Protein 4IIO (pdb70)

Radius of gyration: 17.16 Å; Cα contacts (8 Å, |Δi|>4): 315; chains: 3; bounding box: 39×33×50 Å

Nearest PDB structures (foldseek):
  4iio-assembly1_A  TM=1.016E+00  e=2.886E-11  Homo sapiens
  4iio-assembly1_B  TM=9.647E-01  e=8.204E-09  Homo sapiens
  1j3t-assembly1_A  TM=8.803E-01  e=8.676E-09  Homo sapiens
  5xgg-assembly1_A  TM=9.176E-01  e=1.576E-06  Entamoeba histolytica
  6a9c-assembly1_A  TM=9.157E-01  e=5.707E-06  Entamoeba histolytica

Sequence (132 aa):
GMAQGALLKAQQALCCSWTAKKDNNHLNFSKHDIITVLEQQENWWFGEVHGGRGWFPKSYVKKIIPAALLKAQQALCCSWWTAKKDNHLLNNFSKHDIIITVLEQQQENWWFGEVHGGRGWFPKSYVKIIIIPWRGSLLSYLKGPL

B-factor: mean 21.05, std 8.92, range [11.4, 69.57]

CATH classification: 2.30.30.40

Fold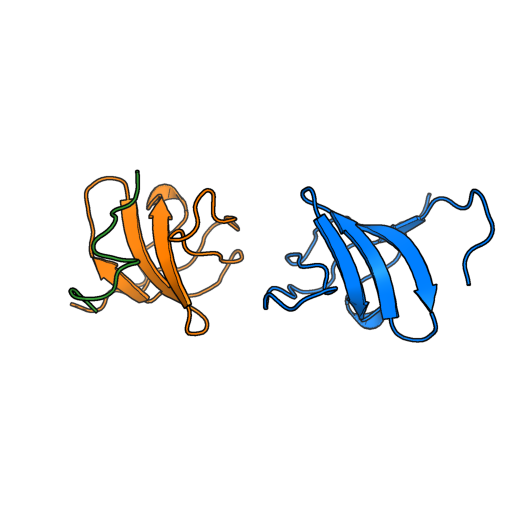seek 3Di:
DDDPPDWWKKFFCAFDADDDPQADGDGHGFIWTWDADDVQWTWTDDPHDIHIDGPVRIGIDDD/DFWKKFFCAFDDDPDPAADGDGHGFIWTWDADDDQKTWTDGPRHTHIDGCVRIGTDD/DCPDPVNVVDDD

Organism: Homo sapiens (NCBI:txid9606)

Solvent-accessible surface area: 8356 Å² total; per-residue (Å²): 93,39,76,193,63,52,168,32,95,0,56,1,93,50,47,46,55,65,138,126,136,113,62,5,36,6,19,99,114,26,96,0,38,3,66,58,46,94,128,94,104,23,51,0,62,16,134,88,29,150,1,79,0,18,80,80,67,12,57,90,55,121,151,138,103,72,86,0,57,1,83,62,44,33,97,35,82,62,125,6,13,5,54,9,6,101,110,25,100,0,25,5,35,40,97,84,149,99,57,19,0,0,57,13,138,68,33,95,0,2,0,24,84,88,70,12,101,59,67,166,101,130,60,34,151,27,29,118,112,14,7,177

Structure (mmCIF, N/CA/C/O backbone):
data_4IIO
#
_entry.id   4IIO
#
_cell.length_a   48.053
_cell.length_b   48.053
_cell.length_c   112.435
_cell.angle_alpha   90.00
_cell.angle_beta   90.00
_cell.angle_gamma   120.00
#
_symmetry.space_group_name_H-M   'P 61'
#
loop_
_entity.id
_entity.type
_entity.pdbx_description
1 polymer Intersectin-2
2 polymer 'Synthetic Peptide'
3 non-polymer 'CHLORIDE ION'
4 non-polymer 'SULFATE ION'
5 non-polymer 'UNKNOWN ATOM OR ION'
6 water water
#
loop_
_atom_site.group_PDB
_atom_site.id
_atom_site.type_symbol
_atom_site.label_atom_id
_atom_site.label_alt_id
_atom_site.label_comp_id
_atom_site.label_asym_id
_atom_site.label_entity_id
_atom_site.label_seq_id
_atom_site.pdbx_PDB_ins_code
_atom_site.Cartn_x
_atom_site.Cartn_y
_atom_site.Cartn_z
_atom_site.occupancy
_atom_site.B_iso_or_equiv
_atom_site.auth_seq_id
_atom_site.auth_comp_id
_atom_site.auth_asym_id
_atom_site.auth_atom_id
_atom_site.pdbx_PDB_model_num
ATOM 1 N N . GLY A 1 2 ? 16.265 22.554 -12.695 1.00 41.88 894 GLY A N 1
ATOM 2 C CA . GLY A 1 2 ? 17.344 23.532 -13.019 1.00 43.03 894 GLY A CA 1
ATOM 3 C C . GLY A 1 2 ? 18.736 22.947 -12.855 1.00 42.76 894 GLY A C 1
ATOM 4 O O . GLY A 1 2 ? 19.550 22.991 -13.781 1.00 44.24 894 GLY A O 1
ATOM 5 N N . MET A 1 3 ? 18.996 22.384 -11.676 1.00 40.03 895 MET A N 1
ATOM 6 C CA . MET A 1 3 ? 20.325 21.893 -11.302 1.00 38.64 895 MET A CA 1
ATOM 7 C C . MET A 1 3 ? 20.691 20.552 -11.929 1.00 39.08 895 MET A C 1
ATOM 8 O O . MET A 1 3 ? 19.882 19.621 -11.946 1.00 36.88 895 MET A O 1
ATOM 13 N N . ALA A 1 4 ? 21.926 20.466 -12.424 1.00 40.30 896 ALA A N 1
ATOM 14 C CA . ALA A 1 4 ? 22.464 19.226 -12.976 1.00 41.02 896 ALA A CA 1
ATOM 15 C C . ALA A 1 4 ? 22.569 18.167 -11.881 1.00 41.63 896 ALA A C 1
ATOM 16 O O . ALA A 1 4 ? 22.765 18.498 -10.706 1.00 40.23 896 ALA A O 1
ATOM 18 N N . GLN A 1 5 ? 22.417 16.901 -12.266 1.00 43.12 897 GLN A N 1
ATOM 19 C CA . GLN A 1 5 ? 22.587 15.792 -11.337 1.00 44.55 897 GLN A CA 1
ATOM 20 C C . GLN A 1 5 ? 24.022 15.800 -10.800 1.00 45.47 897 GLN A C 1
ATOM 21 O O . GLN A 1 5 ? 24.984 15.835 -11.577 1.00 46.71 897 GLN A O 1
ATOM 27 N N . GLY A 1 6 ? 24.156 15.798 -9.475 1.00 44.99 898 GLY A N 1
ATOM 28 C CA . GLY A 1 6 ? 25.471 15.809 -8.836 1.00 44.91 898 GLY A CA 1
ATOM 29 C C . GLY A 1 6 ? 25.957 17.174 -8.374 1.00 44.63 898 GLY A C 1
ATOM 30 O O . GLY A 1 6 ? 26.824 17.258 -7.496 1.00 45.27 898 GLY A O 1
ATOM 31 N N . ALA A 1 7 ? 25.403 18.241 -8.956 1.00 42.04 899 ALA A N 1
ATOM 32 C CA . ALA A 1 7 ? 25.795 19.615 -8.612 1.00 39.67 899 ALA A CA 1
ATOM 33 C C . ALA A 1 7 ? 25.694 19.885 -7.110 1.00 37.29 899 ALA A C 1
ATOM 34 O O . ALA A 1 7 ? 24.735 19.474 -6.458 1.00 37.50 899 ALA A O 1
ATOM 36 N N . LEU A 1 8 ? 26.694 20.577 -6.571 1.00 35.39 900 LEU A N 1
ATOM 37 C CA . LEU A 1 8 ? 26.772 20.843 -5.135 1.00 32.23 900 LEU A CA 1
ATOM 38 C C . LEU A 1 8 ? 26.727 22.346 -4.906 1.00 30.31 900 LEU A C 1
ATOM 39 O O . LEU A 1 8 ? 27.595 23.073 -5.394 1.00 31.06 900 LEU A O 1
ATOM 44 N N . LEU A 1 9 ? 25.717 22.815 -4.177 1.00 25.33 901 LEU A N 1
ATOM 45 C CA . LEU A 1 9 ? 25.521 24.252 -4.033 1.00 21.79 901 LEU A CA 1
ATOM 46 C C . LEU A 1 9 ? 25.112 24.629 -2.628 1.00 19.75 901 LEU A C 1
ATOM 47 O O . LEU A 1 9 ? 24.218 24.012 -2.050 1.00 18.07 901 LEU A O 1
ATOM 52 N N . LYS A 1 10 ? 25.760 25.664 -2.102 1.00 18.67 902 LYS A N 1
ATOM 53 C CA . LYS A 1 10 ? 25.391 26.236 -0.810 1.00 18.17 902 LYS A CA 1
ATOM 54 C C . LYS A 1 10 ? 25.065 27.708 -1.009 1.00 16.83 902 LYS A C 1
ATOM 55 O O . LYS A 1 10 ? 25.605 28.361 -1.908 1.00 16.63 902 LYS A O 1
ATOM 61 N N . ALA A 1 11 ? 24.177 28.221 -0.166 1.00 15.88 903 ALA A N 1
ATOM 62 C CA . ALA A 1 11 ? 23.755 29.612 -0.226 1.00 15.41 903 ALA A CA 1
ATOM 63 C C . ALA A 1 11 ? 23.562 30.131 1.191 1.00 15.01 903 ALA A C 1
ATOM 64 O O . ALA A 1 11 ? 23.215 29.373 2.092 1.00 15.23 903 ALA A O 1
ATOM 66 N N . GLN A 1 12 ? 23.800 31.420 1.373 1.00 14.82 904 GLN A N 1
ATOM 67 C CA A GLN A 1 12 ? 23.668 32.050 2.682 0.50 14.85 904 GLN A CA 1
ATOM 68 C CA B GLN A 1 12 ? 23.66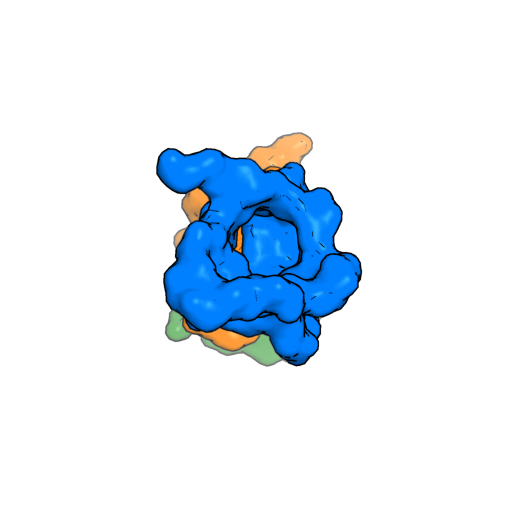1 32.045 2.682 0.50 14.96 904 GLN A CA 1
ATOM 69 C C . GLN A 1 12 ? 22.440 32.956 2.722 1.00 14.49 904 GLN A C 1
ATOM 70 O O . GLN A 1 12 ? 22.241 33.789 1.819 1.00 14.38 904 GLN A O 1
ATOM 81 N N . ALA A 1 13 ? 21.631 32.800 3.772 1.00 13.41 905 ALA A N 1
ATOM 82 C CA . ALA A 1 13 ? 20.403 33.592 3.944 1.00 12.67 905 ALA A CA 1
ATOM 83 C C . ALA A 1 13 ? 20.731 35.063 4.180 1.00 13.42 905 ALA A C 1
ATOM 84 O O . ALA A 1 13 ? 21.546 35.400 5.058 1.00 12.61 905 ALA A O 1
ATOM 86 N N . LEU A 1 14 ? 20.097 35.925 3.385 1.00 13.09 906 LEU A N 1
ATOM 87 C CA . LEU A 1 14 ? 20.288 37.381 3.500 1.00 13.80 906 LEU A CA 1
ATOM 88 C C . LEU A 1 14 ? 19.355 38.004 4.537 1.00 13.90 906 LEU A C 1
ATOM 89 O O . LEU A 1 14 ? 19.624 39.103 5.046 1.00 13.68 906 LEU A O 1
ATOM 94 N N . CYS A 1 15 ? 18.260 37.296 4.814 1.00 14.38 907 CYS A N 1
ATOM 95 C CA A CYS A 1 15 ? 17.304 37.714 5.828 0.70 15.13 907 CYS A CA 1
ATOM 96 C CA B CYS A 1 15 ? 17.172 37.734 5.696 0.30 15.27 907 CYS A CA 1
ATOM 97 C C . CYS A 1 15 ? 16.567 36.491 6.348 1.00 15.60 907 CYS A C 1
ATOM 98 O O . CYS A 1 15 ? 16.655 35.403 5.780 1.00 16.01 907 CYS A O 1
ATOM 103 N N . SER A 1 16 ? 15.882 36.670 7.474 1.00 15.28 908 SER A N 1
ATOM 104 C CA . SER A 1 16 ? 15.153 35.576 8.097 1.00 16.06 908 SER A CA 1
ATOM 105 C C . SER A 1 16 ? 13.828 35.338 7.372 1.00 16.91 908 SER A C 1
ATOM 106 O O . SER A 1 16 ? 13.198 36.278 6.864 1.00 16.57 908 SER A O 1
ATOM 109 N N . TRP A 1 17 ? 13.406 34.080 7.328 1.00 17.22 909 TRP A N 1
ATOM 110 C CA . TRP A 1 17 ? 12.136 33.727 6.710 1.00 19.06 909 TRP A CA 1
ATOM 111 C C . TRP A 1 17 ? 11.599 32.564 7.529 1.00 20.54 909 TRP A C 1
ATOM 112 O O . TRP A 1 17 ? 11.979 31.414 7.329 1.00 19.30 909 TRP A O 1
ATOM 123 N N . THR A 1 18 ? 10.752 32.886 8.503 1.00 22.79 910 THR A N 1
ATOM 124 C CA . THR A 1 18 ? 10.510 31.956 9.611 1.00 25.82 910 THR A CA 1
ATOM 125 C C . THR A 1 18 ? 9.056 31.561 9.860 1.00 26.53 910 THR A C 1
ATOM 126 O O . THR A 1 18 ? 8.778 30.843 10.825 1.00 28.53 910 THR A O 1
ATOM 130 N N . ALA A 1 19 ? 8.135 32.017 9.013 1.00 27.01 911 ALA A N 1
ATOM 131 C CA . ALA A 1 19 ? 6.737 31.587 9.129 1.00 28.06 911 ALA A CA 1
ATOM 132 C C . ALA A 1 19 ? 6.599 30.127 8.690 1.00 29.96 911 ALA A C 1
ATOM 133 O O . ALA A 1 19 ? 7.025 29.759 7.588 1.00 29.75 911 ALA A O 1
ATOM 135 N N . LYS A 1 20 ? 6.030 29.296 9.561 1.00 29.70 912 LYS A N 1
ATOM 136 C CA . LYS A 1 20 ? 5.864 27.876 9.248 1.00 31.36 912 LYS A CA 1
ATOM 137 C C . LYS A 1 20 ? 4.691 27.653 8.296 1.00 31.27 912 LYS A C 1
ATOM 138 O O . LYS A 1 20 ? 3.548 28.018 8.597 1.00 30.67 912 LYS A O 1
ATOM 144 N N . LYS A 1 21 ? 4.997 27.086 7.131 1.00 30.47 913 LYS A N 1
ATOM 145 C CA . LYS A 1 21 ? 3.992 26.706 6.137 1.00 29.82 913 LYS A CA 1
ATOM 146 C C . LYS A 1 21 ? 4.436 25.400 5.494 1.00 28.11 913 LYS A C 1
ATOM 147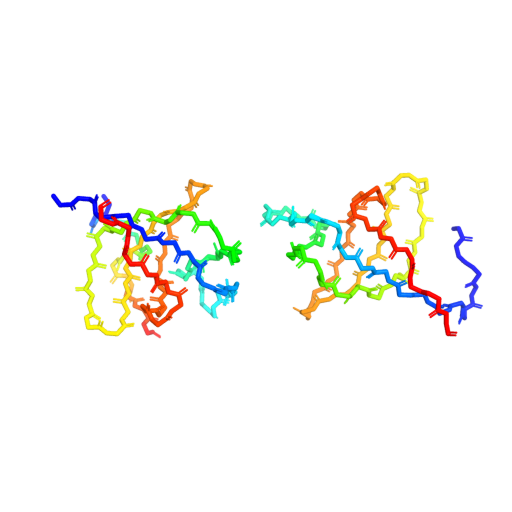 O O . LYS A 1 21 ? 5.635 25.164 5.329 1.00 26.02 913 LYS A O 1
ATOM 153 N N . ASP A 1 22 ? 3.483 24.540 5.139 1.00 26.70 914 ASP A N 1
ATOM 154 C CA . ASP A 1 22 ? 3.833 23.262 4.530 1.00 25.94 914 ASP A CA 1
ATOM 155 C C . ASP A 1 22 ? 4.724 23.493 3.315 1.00 24.02 914 ASP A C 1
ATOM 156 O O . ASP A 1 22 ? 4.463 24.397 2.512 1.00 23.93 914 ASP A O 1
ATOM 161 N N A ASN A 1 23 ? 5.779 22.692 3.185 0.50 22.63 915 ASN A N 1
ATOM 162 N N B ASN A 1 23 ? 5.761 22.657 3.230 0.50 23.37 915 ASN A N 1
ATOM 163 C CA A ASN A 1 23 ? 6.696 22.757 2.035 0.50 22.22 915 ASN A CA 1
ATOM 164 C CA B ASN A 1 23 ? 6.805 22.661 2.190 0.50 23.36 915 ASN A CA 1
ATOM 165 C C A ASN A 1 23 ? 7.589 24.000 1.970 0.50 21.43 915 ASN A C 1
ATOM 166 C C B ASN A 1 23 ? 7.557 23.986 1.982 0.50 22.14 915 ASN A C 1
ATOM 167 O O A ASN A 1 23 ? 8.255 24.228 0.954 0.50 20.55 915 ASN A O 1
ATOM 168 O O B ASN A 1 23 ? 8.092 24.248 0.897 0.50 21.28 915 ASN A O 1
ATOM 177 N N . HIS A 1 24 ? 7.593 24.800 3.037 1.00 20.78 916 HIS A N 1
ATOM 178 C CA . HIS A 1 24 ? 8.459 25.989 3.114 1.00 20.02 916 HIS A CA 1
ATOM 179 C C . HIS A 1 24 ? 9.656 25.664 4.014 1.00 18.19 916 HIS A C 1
ATOM 180 O O . HIS A 1 24 ? 9.485 25.103 5.094 1.00 17.73 916 HIS A O 1
ATOM 187 N N . LEU A 1 25 ? 10.860 26.011 3.568 1.00 16.30 917 LEU A N 1
ATOM 188 C CA . LEU A 1 25 ? 12.046 25.899 4.418 1.00 16.01 917 LEU A CA 1
ATOM 189 C C . LEU A 1 25 ? 12.208 27.167 5.245 1.00 16.63 917 LEU A C 1
ATOM 190 O O . LEU A 1 25 ? 12.300 28.260 4.686 1.00 17.18 917 LEU A O 1
ATOM 195 N N . ASN A 1 26 ? 12.295 27.022 6.563 1.00 16.56 918 ASN A N 1
ATOM 196 C CA . ASN A 1 26 ? 12.593 28.176 7.415 1.00 17.39 918 ASN A CA 1
ATOM 197 C C . ASN A 1 26 ? 14.077 28.317 7.747 1.00 16.00 918 ASN A C 1
ATOM 198 O O . ASN A 1 26 ? 14.828 27.327 7.812 1.00 15.60 918 ASN A O 1
ATOM 203 N N . PHE A 1 27 ? 14.486 29.565 7.960 1.00 15.04 919 PHE A N 1
ATOM 204 C CA . PHE A 1 27 ? 15.872 29.900 8.283 1.00 14.12 919 PHE A CA 1
ATOM 205 C C . PHE A 1 27 ? 15.942 31.309 8.843 1.00 13.73 919 PHE A C 1
ATOM 206 O O . PHE A 1 27 ? 14.990 32.101 8.703 1.00 13.79 919 PHE A O 1
ATOM 214 N N . SER A 1 28 ? 17.056 31.610 9.493 1.00 14.04 920 SER A N 1
ATOM 215 C CA . SER A 1 28 ? 17.336 32.958 9.971 1.00 14.19 920 SER A CA 1
ATOM 216 C C . SER A 1 28 ? 18.440 33.578 9.143 1.00 14.21 920 SER A C 1
ATOM 217 O O . SER A 1 28 ? 19.220 32.871 8.511 1.00 13.40 920 SER A O 1
ATOM 220 N N . LYS A 1 29 ? 18.517 34.907 9.160 1.00 13.88 921 LYS A N 1
ATOM 221 C CA . LYS A 1 29 ? 19.584 35.613 8.469 1.00 14.01 921 LYS A CA 1
ATOM 222 C C . LYS A 1 29 ? 20.960 34.997 8.785 1.00 13.79 921 LYS A C 1
ATOM 223 O O . LYS A 1 29 ? 21.257 34.685 9.942 1.00 14.02 921 LYS A O 1
ATOM 229 N N . HIS A 1 30 ? 21.760 34.803 7.731 1.00 13.77 922 HIS A N 1
ATOM 230 C CA . HIS A 1 30 ? 23.137 34.267 7.770 1.00 14.06 922 HIS A CA 1
ATOM 231 C C . HIS A 1 30 ? 23.234 32.742 7.831 1.00 13.74 922 HIS A C 1
ATOM 232 O O . HIS A 1 30 ? 24.339 32.200 7.777 1.00 14.28 922 HIS A O 1
ATOM 239 N N . ASP A 1 31 ? 22.095 32.058 7.930 1.00 13.53 923 ASP A N 1
ATOM 240 C CA . ASP A 1 31 ? 22.084 30.584 7.877 1.00 13.45 923 ASP A CA 1
ATOM 241 C C . ASP A 1 31 ? 22.629 30.118 6.543 1.00 13.22 923 ASP A C 1
ATOM 242 O O . ASP A 1 31 ? 22.388 30.743 5.518 1.00 13.13 923 ASP A O 1
ATOM 247 N N . ILE A 1 32 ? 23.353 29.003 6.564 1.00 13.11 924 ILE A N 1
ATOM 248 C CA . ILE A 1 32 ? 23.906 28.435 5.346 1.00 13.34 924 ILE A CA 1
ATOM 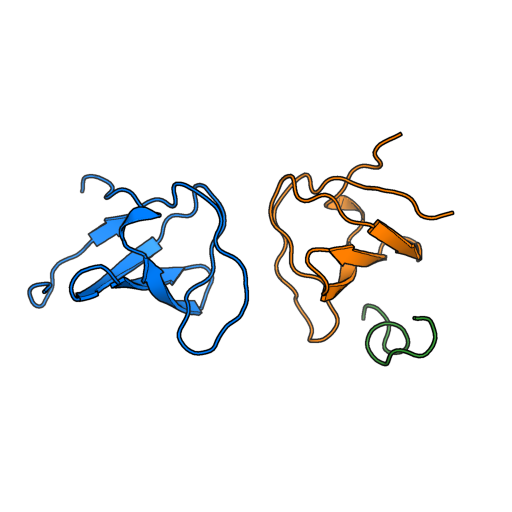249 C C . ILE A 1 32 ? 23.054 27.235 4.938 1.00 13.17 924 ILE A C 1
ATOM 250 O O . ILE A 1 32 ? 22.907 26.262 5.690 1.00 13.59 924 ILE A O 1
ATOM 255 N N . ILE A 1 33 ? 22.490 27.326 3.737 1.00 12.69 925 ILE A N 1
ATOM 256 C CA . ILE A 1 33 ? 21.482 26.384 3.247 1.00 12.66 925 ILE A CA 1
ATOM 257 C C . ILE A 1 33 ? 22.102 25.546 2.138 1.00 12.31 925 ILE A C 1
ATOM 258 O O . ILE A 1 33 ? 22.812 26.070 1.282 1.00 12.10 925 ILE A O 1
ATOM 263 N N . THR A 1 34 ? 21.850 24.243 2.176 1.00 12.32 926 THR A N 1
ATOM 264 C CA . THR A 1 34 ? 22.250 23.359 1.084 1.00 12.90 926 THR A CA 1
ATOM 265 C C . THR A 1 34 ? 21.157 23.402 0.022 1.00 12.29 926 THR A C 1
ATOM 266 O O . THR A 1 34 ? 20.011 23.073 0.304 1.00 12.37 926 THR A O 1
ATOM 270 N N . VAL A 1 35 ? 21.516 23.819 -1.191 1.00 12.68 927 VAL A N 1
ATOM 271 C CA . VAL A 1 35 ? 20.534 24.003 -2.261 1.00 13.41 927 VAL A CA 1
ATOM 272 C C . VAL A 1 35 ? 20.440 22.716 -3.075 1.00 13.61 927 VAL A C 1
ATOM 273 O O . VAL A 1 35 ? 21.452 22.245 -3.600 1.00 14.63 927 VAL A O 1
ATOM 277 N N . LEU A 1 36 ? 19.230 22.171 -3.175 1.00 13.70 928 LEU A N 1
ATOM 278 C CA . LEU A 1 36 ? 18.987 20.845 -3.758 1.00 14.36 928 LEU A CA 1
ATOM 279 C C . LEU A 1 36 ? 18.306 20.900 -5.116 1.00 14.48 928 LEU A C 1
ATOM 280 O O . LEU A 1 36 ? 18.503 20.005 -5.950 1.00 15.13 928 LEU A O 1
ATOM 285 N N . GLU A 1 37 ? 17.474 21.918 -5.327 1.00 14.29 929 GLU A N 1
ATOM 286 C CA . GLU A 1 37 ? 16.805 22.107 -6.612 1.00 14.56 929 GLU A CA 1
ATOM 287 C C . GLU A 1 37 ? 16.469 23.573 -6.831 1.00 14.47 929 GLU A C 1
ATOM 288 O O . GLU A 1 37 ? 16.301 24.327 -5.874 1.00 13.92 929 GLU 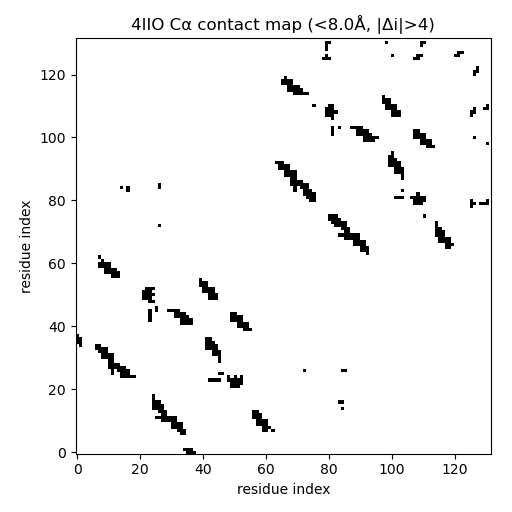A O 1
ATOM 294 N N . GLN A 1 38 ? 16.385 23.963 -8.100 1.00 14.40 930 GLN A N 1
ATOM 295 C CA . GLN A 1 38 ? 16.062 25.336 -8.460 1.00 15.32 930 GLN A CA 1
ATOM 296 C C . GLN A 1 38 ? 14.950 25.316 -9.484 1.00 15.12 930 GLN A C 1
ATOM 297 O O . GLN A 1 38 ? 15.041 24.600 -10.485 1.00 16.76 930 GLN A O 1
ATOM 303 N N . GLN A 1 39 ? 13.902 26.087 -9.231 1.00 14.95 931 GLN A N 1
ATOM 304 C CA . GLN A 1 39 ? 12.754 26.133 -10.128 1.00 14.78 931 GLN A CA 1
ATOM 305 C C . GLN A 1 39 ? 12.250 27.567 -10.227 1.00 14.54 931 GLN A C 1
ATOM 306 O O . GLN A 1 39 ? 11.373 27.984 -9.471 1.00 13.78 931 GLN A O 1
ATOM 312 N N . GLU A 1 40 ? 12.829 28.306 -11.176 1.00 14.61 932 GLU A N 1
ATOM 313 C CA . GLU A 1 40 ? 12.558 29.729 -11.378 1.00 15.52 932 GLU A CA 1
ATOM 314 C C . GLU A 1 40 ? 12.867 30.537 -10.107 1.00 14.63 932 GLU A C 1
ATOM 315 O O . GLU A 1 40 ? 14.022 30.577 -9.695 1.00 15.12 932 GLU A O 1
ATOM 321 N N . ASN A 1 41 ? 11.866 31.140 -9.469 1.00 13.15 933 ASN A N 1
ATOM 322 C CA . ASN A 1 41 ? 12.127 32.022 -8.327 1.00 13.03 933 ASN A CA 1
ATOM 323 C C . ASN A 1 41 ? 12.154 31.330 -6.980 1.00 12.68 933 ASN A C 1
ATOM 324 O O . ASN A 1 41 ? 12.376 31.973 -5.950 1.00 13.03 933 ASN A O 1
ATOM 329 N N . TRP A 1 42 ? 11.937 30.020 -7.007 1.00 12.61 934 TRP A N 1
ATOM 330 C CA . TRP A 1 42 ? 11.852 29.232 -5.787 1.00 12.75 934 TRP A CA 1
ATOM 331 C C . TRP A 1 42 ? 12.868 28.108 -5.835 1.00 12.14 934 TRP A C 1
ATOM 332 O O . TRP A 1 42 ? 12.981 27.389 -6.820 1.00 12.09 934 TRP A O 1
ATOM 343 N N . TRP A 1 43 ? 13.636 27.987 -4.764 1.00 11.82 935 TRP A N 1
ATOM 344 C CA . TRP A 1 43 ? 14.639 26.943 -4.653 1.00 12.39 935 TRP A CA 1
ATOM 345 C C . TRP A 1 43 ? 14.232 25.995 -3.530 1.00 12.41 935 TRP A C 1
ATOM 346 O O . TRP A 1 43 ? 13.479 26.382 -2.622 1.00 12.75 935 TRP A O 1
ATOM 357 N N . PHE A 1 44 ? 14.734 24.764 -3.597 1.00 12.20 936 PHE A N 1
ATOM 358 C CA . PHE A 1 44 ? 14.458 23.743 -2.586 1.00 12.30 936 PHE A CA 1
ATOM 359 C C . PHE A 1 44 ? 15.767 23.476 -1.875 1.00 12.44 936 PHE A C 1
ATOM 360 O O . PHE A 1 44 ? 16.815 23.310 -2.512 1.00 12.78 936 PHE A O 1
ATOM 368 N N . GLY A 1 45 ? 15.725 23.483 -0.551 1.00 12.46 937 GLY A N 1
ATOM 369 C CA . GLY A 1 45 ? 16.960 23.348 0.205 1.00 13.19 937 GLY A CA 1
ATOM 370 C C . GLY A 1 45 ? 16.801 22.651 1.536 1.00 12.95 937 GLY A C 1
ATOM 371 O O . GLY A 1 45 ? 15.700 22.223 1.916 1.00 12.96 937 GLY A O 1
ATOM 372 N N . GLU A 1 46 ? 17.920 22.563 2.252 1.00 13.32 938 GLU A N 1
ATOM 373 C CA . GLU A 1 46 ? 17.985 21.863 3.529 1.00 13.95 938 GLU A CA 1
ATOM 374 C C . GLU A 1 46 ? 18.837 22.671 4.497 1.00 13.54 938 GLU A C 1
ATOM 375 O O . GLU A 1 46 ? 19.930 23.125 4.144 1.00 12.37 938 GLU A O 1
ATOM 381 N N . VAL A 1 47 ? 18.326 22.825 5.714 1.00 13.61 939 VAL A N 1
ATOM 382 C CA . VAL A 1 47 ? 19.057 23.462 6.810 1.00 14.42 939 VAL A CA 1
ATOM 383 C C . VAL A 1 47 ? 18.353 23.125 8.127 1.00 15.07 939 VAL A C 1
ATOM 384 O O . VAL A 1 47 ? 17.133 22.936 8.152 1.00 15.11 939 VAL A O 1
ATOM 388 N N . HIS A 1 48 ? 19.131 23.050 9.208 1.00 16.62 940 HIS A N 1
ATOM 389 C CA . HIS A 1 48 ? 18.628 22.769 10.565 1.00 17.54 940 HIS A CA 1
ATOM 390 C C . HIS A 1 48 ? 17.618 21.618 10.594 1.00 17.65 940 HIS A C 1
ATOM 391 O O . HIS A 1 48 ? 16.564 21.719 11.222 1.00 17.39 940 HIS A O 1
ATOM 398 N N . GLY A 1 49 ? 17.938 20.540 9.880 1.00 17.16 941 GLY A N 1
ATOM 399 C CA . GLY A 1 49 ? 17.154 19.310 9.958 1.00 16.63 941 GLY A CA 1
ATOM 400 C C . GLY A 1 49 ? 15.846 19.303 9.189 1.00 16.76 941 GLY A C 1
ATOM 401 O O . GLY A 1 49 ? 15.022 18.389 9.360 1.00 16.76 941 GLY A O 1
ATOM 402 N N . GLY A 1 50 ? 15.655 20.316 8.348 1.00 16.13 942 GLY A N 1
ATOM 403 C CA . GLY A 1 50 ? 14.439 20.441 7.569 1.00 15.78 942 GLY A CA 1
ATOM 404 C C . GLY A 1 50 ? 14.725 20.656 6.103 1.00 15.21 942 GLY A C 1
ATOM 405 O O . GLY A 1 50 ? 15.835 21.016 5.722 1.00 14.51 942 GLY A O 1
ATOM 406 N N . ARG A 1 51 ? 13.712 20.410 5.282 1.00 15.66 943 ARG A N 1
ATOM 407 C CA . ARG A 1 51 ? 13.782 20.682 3.845 1.00 15.24 943 ARG A CA 1
ATOM 408 C C . ARG A 1 51 ? 12.539 21.435 3.415 1.00 14.92 943 ARG A C 1
ATOM 409 O O . ARG A 1 51 ? 11.482 21.363 4.063 1.00 16.20 943 ARG A O 1
ATOM 417 N N . GLY A 1 52 ? 12.663 22.156 2.306 1.00 13.92 944 GLY A N 1
ATOM 418 C CA . GLY A 1 52 ? 11.511 22.874 1.780 1.00 13.03 944 GLY A CA 1
ATOM 419 C C . GLY A 1 52 ? 11.908 23.901 0.754 1.00 12.73 944 GLY A C 1
ATOM 420 O O . GLY A 1 52 ? 13.095 24.096 0.457 1.00 12.18 944 GLY A O 1
ATOM 421 N N . TRP A 1 53 ? 10.888 24.555 0.212 1.00 12.85 945 TRP A N 1
ATOM 422 C CA . TRP A 1 53 ? 11.072 25.616 -0.774 1.00 13.15 945 TRP A CA 1
ATOM 423 C C . TRP A 1 53 ? 11.218 26.982 -0.099 1.00 12.92 945 TRP A C 1
ATOM 424 O O . TRP A 1 53 ? 10.671 27.206 0.991 1.00 13.76 945 TRP A O 1
ATOM 435 N N . PHE A 1 54 ? 11.938 27.889 -0.761 1.00 12.96 946 PHE A N 1
ATOM 436 C CA . PHE A 1 54 ? 12.121 29.261 -0.298 1.00 12.94 946 PHE A CA 1
ATOM 437 C C . PHE A 1 54 ? 12.395 30.183 -1.497 1.00 13.31 946 PHE A C 1
ATOM 438 O O . PHE A 1 54 ? 12.818 29.711 -2.563 1.00 13.09 946 PHE A O 1
ATOM 446 N N . PRO A 1 55 ? 12.151 31.504 -1.343 1.00 14.00 947 PRO A N 1
ATOM 447 C CA . PRO A 1 55 ? 12.446 32.421 -2.450 1.00 14.28 947 PRO A CA 1
ATOM 448 C C . PRO A 1 55 ? 13.945 32.525 -2.677 1.00 14.22 947 PRO A C 1
ATOM 449 O O . PRO A 1 55 ? 14.703 32.752 -1.724 1.00 15.41 947 PRO A O 1
ATOM 453 N N . LYS A 1 56 ? 14.383 32.357 -3.916 1.00 13.67 948 LYS A N 1
ATOM 454 C CA . LYS A 1 56 ? 15.810 32.388 -4.214 1.00 14.43 948 LYS A CA 1
ATOM 455 C C . LYS A 1 56 ? 16.443 33.742 -3.880 1.00 14.78 948 LYS A C 1
ATOM 456 O O . LYS A 1 56 ? 17.636 33.811 -3.596 1.00 15.02 948 LYS A O 1
ATOM 462 N N . SER A 1 57 ? 15.621 34.791 -3.876 1.00 16.40 949 SER A N 1
ATOM 463 C CA . SER A 1 57 ? 16.088 36.158 -3.645 1.00 17.51 949 SER A CA 1
ATOM 464 C C . SER A 1 57 ? 16.600 36.365 -2.216 1.00 17.61 949 SER A C 1
ATOM 465 O O . SER A 1 57 ? 17.408 37.270 -1.959 1.00 17.91 949 SER A O 1
ATOM 468 N N . TYR A 1 58 ? 16.134 35.512 -1.305 1.00 17.18 950 TYR A N 1
ATOM 469 C CA . TYR A 1 58 ? 16.485 35.593 0.114 1.00 17.09 950 TYR A CA 1
ATOM 470 C C . TYR A 1 58 ? 17.859 35.015 0.432 1.00 16.39 950 TYR A C 1
ATOM 471 O O . TYR A 1 58 ? 18.293 35.046 1.594 1.00 15.72 950 TYR A O 1
ATOM 480 N N . VAL A 1 59 ? 18.537 34.474 -0.574 1.00 16.14 951 VAL A N 1
ATOM 481 C CA . VAL A 1 59 ? 19.860 33.883 -0.354 1.00 15.82 951 VAL A CA 1
ATOM 482 C C . VAL A 1 59 ? 20.895 34.344 -1.375 1.00 16.35 951 VAL A C 1
ATOM 483 O O . VAL A 1 59 ? 20.545 34.824 -2.454 1.00 17.32 951 VAL A O 1
ATOM 487 N N . LYS A 1 60 ? 22.167 34.204 -1.018 1.00 16.77 952 LYS A N 1
ATOM 488 C CA A LYS A 1 60 ? 23.257 34.442 -1.959 0.50 17.55 952 LYS A CA 1
ATOM 489 C CA B LYS A 1 60 ? 23.271 34.453 -1.946 0.50 17.56 952 LYS A CA 1
ATOM 490 C C . LYS A 1 60 ? 24.143 33.205 -2.027 1.00 18.03 952 LYS A C 1
ATOM 491 O O . LYS A 1 60 ? 24.515 32.634 -1.002 1.00 17.79 952 LYS A O 1
ATOM 496 N N . ILE A 1 61 ? 24.470 32.781 -3.243 1.00 18.98 953 ILE A N 1
ATOM 497 C CA . ILE A 1 61 ? 25.316 31.605 -3.427 1.00 20.77 953 ILE A CA 1
ATOM 498 C C . ILE A 1 61 ? 26.709 31.817 -2.815 1.00 21.58 953 ILE A C 1
ATOM 499 O O . ILE A 1 61 ? 27.313 32.891 -2.966 1.00 21.48 953 ILE A O 1
ATOM 504 N N . ILE A 1 62 ? 27.206 30.799 -2.119 1.00 21.89 954 ILE A N 1
ATOM 505 C CA . ILE A 1 62 ? 28.570 30.821 -1.569 1.00 24.40 95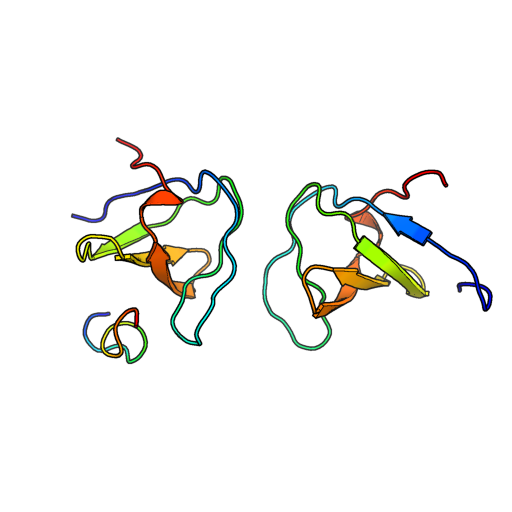4 ILE A CA 1
ATOM 506 C C . ILE A 1 62 ? 29.499 30.135 -2.570 1.00 27.59 954 ILE A C 1
ATOM 507 O O . ILE A 1 62 ? 29.223 29.008 -2.978 1.00 28.54 954 ILE A O 1
ATOM 512 N N . PRO A 1 63 ? 30.595 30.807 -2.976 1.00 30.27 955 PRO A N 1
ATOM 513 C CA . PRO A 1 63 ? 31.595 30.172 -3.859 1.00 32.58 955 PRO A CA 1
ATOM 514 C C . PRO A 1 63 ? 32.139 28.853 -3.285 1.00 34.72 955 PRO A C 1
ATOM 515 O O . PRO A 1 63 ? 32.313 28.737 -2.068 1.00 35.05 955 PRO A O 1
ATOM 519 N N . ALA A 1 64 ? 32.391 27.879 -4.162 1.00 37.16 956 ALA A N 1
ATOM 520 C CA . ALA A 1 64 ? 32.846 26.541 -3.763 1.00 38.99 956 ALA A CA 1
ATOM 521 C C . ALA A 1 64 ? 34.299 26.534 -3.287 1.00 40.98 956 ALA A C 1
ATOM 522 O O . ALA A 1 64 ? 35.189 27.047 -3.965 1.00 41.49 956 ALA A O 1
ATOM 524 N N . ALA B 1 7 ? 2.049 44.396 33.890 1.00 43.19 899 ALA B N 1
ATOM 525 C CA . ALA B 1 7 ? 3.318 43.686 33.573 1.00 41.63 899 ALA B CA 1
ATOM 526 C C . ALA B 1 7 ? 3.217 42.891 32.265 1.00 41.63 899 ALA B C 1
ATOM 527 O O . ALA B 1 7 ? 2.908 41.691 32.270 1.00 42.86 899 ALA B O 1
ATOM 529 N N . LEU B 1 8 ? 3.429 43.596 31.152 1.00 37.97 900 LEU B N 1
ATOM 530 C CA . LEU B 1 8 ? 3.800 42.977 29.877 1.00 35.26 900 LEU B CA 1
ATOM 531 C C . LEU B 1 8 ? 5.206 43.440 29.522 1.00 33.31 900 LEU B C 1
ATOM 532 O O . LEU B 1 8 ? 5.408 44.497 28.900 1.00 33.49 900 LEU B O 1
ATOM 537 N N . LEU B 1 9 ? 6.180 42.654 29.969 1.00 28.62 901 LEU B N 1
ATOM 538 C CA . LEU B 1 9 ? 7.581 42.940 29.703 1.00 25.70 901 LEU B CA 1
ATOM 539 C C . LEU B 1 9 ? 7.910 42.643 28.251 1.00 22.66 901 LEU B C 1
ATOM 540 O O . LEU B 1 9 ? 7.276 41.799 27.620 1.00 21.87 901 LEU B O 1
ATOM 545 N N . LYS B 1 10 ? 8.903 43.353 27.732 1.00 20.39 902 LYS B N 1
ATOM 546 C CA . LYS B 1 10 ? 9.374 43.132 26.377 1.00 18.41 902 LYS B CA 1
ATOM 547 C C . LYS B 1 10 ? 10.815 42.674 26.460 1.00 17.00 902 LYS B C 1
ATOM 548 O O . LYS B 1 10 ? 11.588 43.169 27.280 1.00 16.72 902 LYS B O 1
ATOM 554 N N . ALA B 1 11 ? 11.174 41.716 25.616 1.00 16.00 903 ALA B N 1
ATOM 555 C CA . ALA B 1 11 ? 12.518 41.176 25.638 1.00 15.39 903 ALA B CA 1
ATOM 556 C C . ALA B 1 11 ? 12.981 40.965 24.215 1.00 15.04 903 ALA B C 1
ATOM 557 O O . ALA B 1 11 ? 12.174 40.646 23.337 1.00 16.00 903 ALA B O 1
ATOM 559 N N . GLN B 1 12 ? 14.266 41.181 23.977 1.00 15.09 904 GLN B N 1
ATOM 560 C CA A GLN B 1 12 ? 14.830 40.971 22.649 0.50 15.19 904 GLN B CA 1
ATOM 561 C CA B GLN B 1 12 ? 14.840 40.982 22.650 0.50 15.14 904 GLN B CA 1
ATOM 562 C C . GLN B 1 12 ? 15.635 39.685 22.604 1.00 14.85 904 GLN B C 1
ATOM 563 O O . GLN B 1 12 ? 16.413 39.403 23.517 1.00 14.49 904 GLN B O 1
ATOM 574 N N . ALA B 1 13 ? 15.426 38.908 21.543 1.00 13.82 905 ALA B N 1
ATOM 575 C CA . ALA B 1 13 ? 16.138 37.650 21.348 1.00 13.85 905 ALA B CA 1
ATOM 576 C C . ALA B 1 13 ? 17.595 37.959 21.037 1.00 13.94 905 ALA B C 1
ATOM 577 O O . ALA B 1 13 ? 17.890 38.706 20.112 1.00 14.30 905 ALA B O 1
ATOM 579 N N . LEU B 1 14 ? 18.496 37.379 21.822 1.00 13.83 906 LEU B N 1
ATOM 580 C CA . LEU B 1 14 ? 19.943 37.570 21.627 1.00 14.47 906 LEU B CA 1
ATOM 581 C C . LEU B 1 14 ? 20.502 36.589 20.590 1.00 14.66 906 LEU B C 1
ATOM 582 O O . LEU B 1 14 ? 21.548 36.838 19.964 1.00 15.44 906 LEU B O 1
ATOM 587 N N . CYS B 1 15 ? 19.806 35.466 20.451 1.00 14.94 907 CYS B N 1
ATOM 588 C CA A CYS B 1 15 ? 20.130 34.385 19.515 0.70 15.10 907 CYS B CA 1
ATOM 589 C CA B CYS B 1 15 ? 20.092 34.525 19.384 0.30 15.85 907 CYS B CA 1
ATOM 590 C C . CYS B 1 15 ? 18.826 33.763 19.051 1.00 15.91 907 CYS B C 1
ATOM 591 O O . CYS B 1 15 ? 17.823 33.838 19.775 1.00 15.86 907 CYS B O 1
ATOM 596 N N . SER B 1 16 ? 18.855 33.089 17.905 1.00 16.60 908 SER B N 1
ATOM 597 C CA . SER B 1 16 ? 17.688 32.351 17.441 1.00 16.82 908 SER B CA 1
ATOM 598 C C . SER B 1 16 ? 17.503 31.102 18.273 1.00 18.63 908 SER B C 1
ATOM 599 O O . SER B 1 16 ? 18.483 30.531 18.779 1.00 19.23 908 SER B O 1
ATOM 602 N N . TRP B 1 17 ? 16.242 30.696 18.422 1.00 19.23 909 TRP B N 1
ATOM 603 C CA A TRP B 1 17 ? 15.916 29.460 19.131 0.70 20.08 909 TRP B CA 1
ATOM 604 C CA B TRP B 1 17 ? 15.866 29.499 19.181 0.30 20.39 909 TRP B CA 1
ATOM 605 C C . TRP B 1 17 ? 14.748 28.757 18.457 1.00 21.38 909 TRP B C 1
ATOM 606 O O . TRP B 1 17 ? 13.747 29.375 18.068 1.00 20.57 909 TRP B O 1
ATOM 627 N N . THR B 1 18 ? 14.912 27.448 18.295 1.00 23.57 910 THR B N 1
ATOM 628 C CA . THR B 1 18 ? 13.928 26.616 17.620 1.00 26.87 910 THR B CA 1
ATOM 629 C C . THR B 1 18 ? 13.226 25.735 18.652 1.00 26.90 910 THR B C 1
ATOM 630 O O . THR B 1 18 ? 13.874 25.140 19.512 1.00 29.07 910 THR B O 1
ATOM 634 N N . ALA B 1 19 ? 11.901 25.683 18.570 1.00 29.03 911 ALA B N 1
ATOM 635 C CA . ALA B 1 19 ? 11.082 24.944 19.528 1.00 30.12 911 ALA B CA 1
ATOM 636 C C . ALA B 1 19 ? 11.503 23.474 19.640 1.00 32.14 911 ALA B C 1
ATOM 637 O O . ALA B 1 19 ? 11.700 22.802 18.626 1.00 32.49 911 ALA B O 1
ATOM 639 N N . LYS B 1 20 ? 11.651 22.996 20.873 1.00 32.81 912 LYS B N 1
ATOM 640 C CA . LYS B 1 20 ? 11.935 21.581 21.139 1.00 35.05 912 LYS B CA 1
ATOM 641 C C . LYS B 1 20 ? 10.643 20.770 21.211 1.00 35.42 912 LYS B C 1
ATOM 642 O O . LYS B 1 20 ? 10.609 19.596 20.826 1.00 37.10 912 LYS B O 1
ATOM 644 N N . LYS B 1 21 ? 9.585 21.406 21.710 1.00 32.62 913 LYS B N 1
ATOM 645 C CA . LYS B 1 21 ? 8.290 20.759 21.880 1.00 30.61 913 LYS B CA 1
ATOM 646 C C . LYS B 1 21 ? 7.193 21.562 21.177 1.00 28.81 913 LYS B C 1
ATOM 647 O O . LYS B 1 21 ? 7.433 22.669 20.694 1.00 26.78 913 LYS B O 1
ATOM 651 N N . ASP B 1 22 ? 5.992 21.001 21.122 1.00 27.53 914 ASP B N 1
ATOM 652 C CA . ASP B 1 22 ? 4.891 21.610 20.377 1.00 26.91 914 ASP B CA 1
ATOM 653 C C . ASP B 1 22 ? 4.393 22.934 20.974 1.00 24.58 914 ASP B C 1
ATOM 654 O O . ASP B 1 22 ? 3.711 23.700 20.293 1.00 25.25 914 ASP B O 1
ATOM 659 N N . ASN B 1 23 ? 4.740 23.197 22.236 1.00 20.90 915 ASN B N 1
ATOM 660 C CA . ASN B 1 23 ? 4.334 24.442 22.900 1.00 18.73 915 ASN B CA 1
ATOM 661 C C . ASN B 1 23 ? 5.527 25.341 23.263 1.00 17.53 915 ASN B C 1
ATOM 662 O O . ASN B 1 23 ? 5.450 26.184 24.173 1.00 16.55 915 ASN B O 1
ATOM 667 N N . HIS B 1 24 ? 6.631 25.150 22.546 1.00 16.59 916 HIS B N 1
ATOM 668 C CA . HIS B 1 24 ? 7.754 26.075 22.633 1.00 16.77 916 HIS B CA 1
ATOM 669 C C . HIS B 1 24 ? 7.670 27.159 21.562 1.00 17.04 916 HIS B C 1
ATOM 670 O O . HIS B 1 24 ? 7.192 26.931 20.433 1.00 17.75 916 HIS B O 1
ATOM 677 N N . LEU B 1 25 ? 8.172 28.334 21.914 1.00 16.34 917 LEU B N 1
ATOM 678 C CA A LEU B 1 25 ? 8.097 29.471 21.027 0.50 17.09 917 LEU B CA 1
ATOM 679 C CA B LEU B 1 25 ? 8.170 29.499 21.026 0.50 16.91 917 LEU B CA 1
ATOM 680 C C A LEU B 1 25 ? 9.265 29.349 20.038 0.50 17.77 917 LEU B C 1
ATOM 681 C C B LEU B 1 25 ? 9.391 29.613 20.123 0.50 17.42 917 LEU B C 1
ATOM 682 O O A LEU B 1 25 ? 10.320 28.826 20.391 0.50 18.34 917 LEU B O 1
ATOM 683 O O B LEU B 1 25 ? 10.510 29.795 20.610 0.50 17.18 917 LEU B O 1
ATOM 688 N N A ASN B 1 26 ? 9.051 29.745 18.784 0.50 18.43 918 ASN B N 1
ATOM 689 N N B ASN B 1 26 ? 9.153 29.570 18.812 0.50 18.17 918 ASN B N 1
ATOM 690 C CA A ASN B 1 26 ? 10.151 29.860 17.823 0.50 18.87 918 ASN B CA 1
ATOM 691 C CA B ASN B 1 26 ? 10.185 29.843 17.813 0.50 18.78 918 ASN B CA 1
ATOM 692 C C . ASN B 1 26 ? 10.469 31.330 17.636 1.00 18.25 918 ASN B C 1
ATOM 693 O O . ASN B 1 26 ? 9.551 32.154 17.559 1.00 18.24 918 ASN B O 1
ATOM 698 N N . PHE B 1 27 ? 11.751 31.680 17.565 1.00 17.12 919 PHE B N 1
ATOM 699 C CA . PHE B 1 27 ? 12.102 33.063 17.248 1.00 16.56 919 PHE B CA 1
ATOM 700 C C . PHE B 1 27 ? 13.488 33.179 16.653 1.00 16.43 919 PHE B C 1
ATOM 701 O O . PHE B 1 27 ? 14.306 32.253 16.768 1.00 16.25 919 PHE B O 1
ATOM 709 N N . SER B 1 28 ? 13.723 34.309 15.987 1.00 16.13 920 SER B N 1
ATOM 710 C CA . SER B 1 28 ? 15.032 34.641 15.435 1.00 16.64 920 SER B CA 1
ATOM 711 C C . SER B 1 28 ? 15.706 35.708 16.258 1.00 16.17 920 SER B C 1
ATOM 712 O O . SER B 1 28 ? 15.044 36.566 16.859 1.00 15.88 920 SER B O 1
ATOM 715 N N . LYS B 1 29 ? 17.034 35.671 16.264 1.00 15.68 921 LYS B N 1
ATOM 716 C CA . LYS B 1 29 ? 17.833 36.766 16.800 1.00 14.98 921 LYS B CA 1
ATOM 717 C C . LYS B 1 29 ? 17.236 38.132 16.437 1.00 15.10 921 LYS B C 1
ATOM 718 O O . LYS B 1 29 ? 16.896 38.390 15.263 1.00 14.09 921 LYS B O 1
ATOM 724 N N . HIS B 1 30 ? 17.095 38.976 17.456 1.00 14.46 922 HIS B N 1
ATOM 725 C CA . HIS B 1 30 ? 16.621 40.369 17.368 1.00 15.20 922 HIS B CA 1
ATOM 726 C C . HIS B 1 30 ? 15.095 40.506 17.382 1.00 14.62 922 HIS B C 1
ATOM 727 O O . HIS B 1 30 ? 14.584 41.622 17.483 1.00 14.23 922 HIS B O 1
ATOM 734 N N . ASP B 1 31 ? 14.373 39.391 17.294 1.00 14.52 923 ASP B N 1
ATOM 735 C CA . ASP B 1 31 ? 12.921 39.446 17.495 1.00 14.71 923 ASP B CA 1
ATOM 736 C C . ASP B 1 31 ? 12.595 40.026 18.860 1.00 14.71 923 ASP B C 1
ATOM 737 O O . ASP B 1 31 ? 13.306 39.777 19.849 1.00 14.97 923 ASP B O 1
ATOM 742 N N . ILE B 1 32 ? 11.506 40.789 18.915 1.00 14.28 924 ILE B N 1
ATOM 743 C CA . ILE B 1 32 ? 11.036 41.350 20.181 1.00 14.31 924 ILE B CA 1
ATOM 744 C C . ILE B 1 32 ? 9.841 40.524 20.656 1.00 13.91 924 ILE B C 1
ATOM 745 O O . ILE B 1 32 ? 8.827 40.400 19.960 1.00 13.93 924 ILE B O 1
ATOM 750 N N . ILE B 1 33 ? 10.024 39.931 21.837 1.00 13.56 925 ILE B N 1
ATOM 751 C CA A ILE B 1 33 ? 9.070 38.975 22.400 0.70 13.24 925 ILE B CA 1
ATOM 752 C CA B ILE B 1 33 ? 9.099 38.967 22.424 0.30 13.37 925 ILE B CA 1
ATOM 753 C C . ILE B 1 33 ? 8.309 39.656 23.530 1.00 13.21 925 ILE B C 1
ATOM 754 O O . ILE B 1 33 ? 8.893 40.373 24.341 1.00 13.41 925 ILE B O 1
ATOM 763 N N . THR B 1 34 ? 6.995 39.438 23.570 1.00 13.59 926 THR B N 1
ATOM 764 C CA . THR B 1 34 ? 6.195 39.912 24.695 1.00 14.02 926 THR B CA 1
ATOM 765 C C . THR B 1 34 ? 6.143 38.798 25.727 1.00 13.46 926 THR B C 1
ATOM 766 O O . THR B 1 34 ? 5.777 37.675 25.399 1.00 13.35 926 THR B O 1
ATOM 770 N N . VAL B 1 35 ? 6.534 39.112 26.961 1.00 13.49 927 VAL B N 1
ATOM 771 C CA . VAL B 1 35 ? 6.649 38.097 28.010 1.00 13.83 927 VAL B CA 1
ATOM 772 C C . VAL B 1 35 ? 5.398 38.129 28.886 1.00 13.70 927 VAL B C 1
ATOM 773 O O . VAL B 1 35 ? 5.083 39.149 29.497 1.00 14.52 927 VAL B O 1
ATOM 777 N N . LEU B 1 36 ? 4.707 36.996 28.950 1.00 14.14 928 LEU B N 1
ATOM 778 C CA . LEU B 1 36 ? 3.479 36.871 29.732 1.00 14.53 928 LEU B CA 1
ATOM 779 C C . LEU B 1 36 ? 3.734 36.293 31.109 1.00 14.87 928 LEU B C 1
ATOM 780 O O . LEU B 1 36 ? 3.112 36.719 32.078 1.00 15.14 928 LEU B O 1
ATOM 785 N N . GLU B 1 37 ? 4.632 35.316 31.199 1.00 15.28 929 GLU B N 1
ATOM 786 C CA . GLU B 1 37 ? 4.972 34.725 32.496 1.00 16.02 929 GLU B CA 1
ATOM 787 C C . GLU B 1 37 ? 6.442 34.361 32.607 1.00 16.28 929 GLU B C 1
ATOM 788 O O . GLU B 1 37 ? 7.068 33.962 31.626 1.00 16.24 929 GLU B O 1
ATOM 794 N N . GLN B 1 38 ? 6.975 34.497 33.818 1.00 16.53 930 GLN B N 1
ATOM 795 C CA . GLN B 1 38 ? 8.324 34.049 34.126 1.00 18.47 930 GLN B CA 1
ATOM 796 C C . GLN B 1 38 ? 8.248 32.921 35.137 1.00 18.21 930 GLN B C 1
ATOM 797 O O . GLN B 1 38 ? 7.737 33.099 36.258 1.00 18.48 930 GLN B O 1
ATOM 803 N N . GLN B 1 39 ? 8.735 31.758 34.726 1.00 17.93 931 GLN B N 1
ATOM 804 C CA A GLN B 1 39 ? 8.769 30.583 35.591 0.70 18.32 931 GLN B CA 1
ATOM 805 C CA B GLN B 1 39 ? 8.773 30.587 35.596 0.30 17.96 931 GLN B CA 1
ATOM 806 C C . GLN B 1 39 ? 10.206 30.104 35.746 1.00 17.66 931 GLN B C 1
ATOM 807 O O . GLN B 1 39 ? 10.625 29.118 35.117 1.00 17.31 931 GLN B O 1
ATOM 818 N N . GLU B 1 40 ? 10.955 30.818 36.587 1.00 17.10 932 GLU B N 1
ATOM 819 C CA . GLU B 1 40 ? 12.354 30.516 36.838 1.00 17.01 932 GLU B CA 1
ATOM 820 C C . GLU B 1 40 ? 13.140 30.573 35.525 1.00 15.80 932 GLU B C 1
ATOM 821 O O . GLU B 1 40 ? 13.333 31.654 34.978 1.00 16.64 932 GLU B O 1
ATOM 827 N N . ASN B 1 41 ? 13.577 29.433 35.013 1.00 14.94 933 ASN B N 1
ATOM 828 C CA . ASN B 1 41 ? 14.454 29.446 33.843 1.00 14.55 933 ASN B CA 1
ATOM 829 C C . ASN B 1 41 ? 13.726 29.423 32.519 1.00 14.05 933 ASN B C 1
ATOM 830 O O . ASN B 1 41 ? 14.335 29.615 31.464 1.00 13.57 933 ASN B O 1
ATOM 835 N N . TRP B 1 42 ? 12.420 29.186 32.584 1.00 13.85 934 TRP B N 1
ATOM 836 C CA . TRP B 1 42 ? 11.585 29.161 31.390 1.00 14.62 934 TRP B CA 1
ATOM 837 C C . TRP B 1 42 ? 10.577 30.301 31.439 1.00 13.92 934 TRP B C 1
ATOM 838 O O . TRP B 1 42 ? 9.946 30.548 32.471 1.00 14.12 934 TRP B O 1
ATOM 849 N N . TRP B 1 43 ? 10.434 31.000 30.316 1.00 13.26 935 TRP B N 1
ATOM 850 C CA . TRP B 1 43 ? 9.449 32.074 30.206 1.00 12.63 935 TRP B CA 1
ATOM 851 C C . TRP B 1 43 ? 8.381 31.698 29.173 1.00 12.18 935 TRP B C 1
ATOM 852 O O . TRP B 1 43 ? 8.642 30.918 28.250 1.00 11.40 935 TRP B O 1
ATOM 863 N N . PHE B 1 44 ? 7.178 32.238 29.364 1.00 12.02 936 PHE B N 1
ATOM 864 C CA . PHE B 1 44 ? 6.092 32.064 28.408 1.00 12.05 936 PHE B CA 1
ATOM 865 C C . PHE B 1 44 ? 5.816 33.413 27.762 1.00 12.33 936 PHE B C 1
ATOM 866 O O . PHE B 1 44 ? 5.707 34.423 28.455 1.00 12.69 936 PHE B O 1
ATOM 874 N N . GLY B 1 45 ? 5.729 33.433 26.433 1.00 12.46 937 GLY B N 1
ATOM 875 C CA . GLY B 1 45 ? 5.557 34.681 25.711 1.00 12.85 937 GLY B CA 1
ATOM 876 C C . GLY B 1 45 ? 4.984 34.534 24.324 1.00 13.11 937 GLY B C 1
ATOM 877 O O . GLY B 1 45 ? 4.567 33.444 23.908 1.00 12.56 937 GLY B O 1
ATOM 878 N N . GLU B 1 46 ? 4.997 35.644 23.593 1.00 13.56 938 GLU B N 1
ATOM 879 C CA . GLU B 1 46 ? 4.365 35.710 22.288 1.00 14.70 938 GLU B CA 1
ATOM 880 C C . GLU B 1 46 ? 5.240 36.514 21.335 1.00 14.27 938 GLU B C 1
ATOM 881 O O . GLU B 1 46 ? 5.844 37.523 21.724 1.00 13.40 938 GLU B O 1
ATOM 887 N N . VAL B 1 47 ? 5.315 36.044 20.091 1.00 14.79 939 VAL B N 1
ATOM 888 C CA . VAL B 1 47 ? 5.988 36.786 19.029 1.00 15.11 939 VAL B CA 1
ATOM 889 C C . VAL B 1 47 ? 5.382 36.358 17.700 1.00 15.78 939 VAL B C 1
ATOM 890 O O . VAL B 1 47 ? 5.065 35.183 17.514 1.00 15.37 939 VAL B O 1
ATOM 894 N N . HIS B 1 48 ? 5.214 37.311 16.784 1.00 17.01 940 HIS B N 1
ATOM 895 C CA . HIS B 1 48 ? 4.685 37.021 15.443 1.00 18.81 940 HIS B CA 1
ATOM 896 C C . HIS B 1 48 ? 3.326 36.302 15.516 1.00 19.96 940 HIS B C 1
ATOM 897 O O . HIS B 1 48 ? 2.990 35.489 14.647 1.00 20.48 940 HIS B O 1
ATOM 904 N N . GLY B 1 49 ? 2.574 36.592 16.574 1.00 19.82 941 GLY B N 1
ATOM 905 C CA . GLY B 1 49 ? 1.244 36.029 16.777 1.00 20.80 941 GLY B CA 1
ATOM 906 C C . GLY B 1 49 ? 1.223 34.628 17.370 1.00 21.13 941 GLY B C 1
ATOM 907 O O . GLY B 1 49 ? 0.150 34.096 17.649 1.00 24.16 941 GLY B O 1
ATOM 908 N N . GLY B 1 50 ? 2.398 34.032 17.556 1.00 19.23 942 GLY B N 1
ATOM 909 C CA . GLY B 1 50 ? 2.517 32.680 18.103 1.00 18.35 942 GLY B CA 1
ATOM 910 C C . GLY B 1 50 ? 2.854 32.765 19.575 1.00 16.92 942 GLY B C 1
ATOM 911 O O . GLY B 1 50 ? 3.446 33.737 20.001 1.00 15.82 942 GLY B O 1
ATOM 912 N N . ARG B 1 51 ? 2.453 31.752 20.340 1.00 17.36 943 ARG B N 1
ATOM 913 C CA . ARG B 1 51 ? 2.711 31.690 21.787 1.00 17.02 943 ARG B CA 1
ATOM 914 C C . ARG B 1 51 ? 3.561 30.468 22.121 1.00 15.90 943 ARG B C 1
ATOM 915 O O . ARG B 1 51 ? 3.591 29.492 21.364 1.00 17.09 943 ARG B O 1
ATOM 923 N N . GLY B 1 52 ? 4.252 30.521 23.256 1.00 14.50 944 GLY B N 1
ATOM 924 C CA . GLY B 1 52 ? 4.993 29.363 23.721 1.00 13.19 944 GLY B CA 1
ATOM 925 C C . GLY B 1 52 ? 6.056 29.664 24.750 1.00 12.66 944 GLY B C 1
ATOM 926 O O . GLY B 1 52 ? 6.323 30.825 25.087 1.00 12.08 944 GLY B O 1
ATOM 927 N N . TRP B 1 53 ? 6.664 28.587 25.228 1.00 12.71 945 TRP B N 1
ATOM 928 C CA . TRP B 1 53 ? 7.726 28.651 26.228 1.00 12.92 945 TRP B CA 1
ATOM 929 C C . TRP B 1 53 ? 9.098 28.744 25.571 1.00 12.75 945 TRP B C 1
ATOM 930 O O . TRP B 1 53 ? 9.289 28.290 24.448 1.00 13.85 945 TRP B O 1
ATOM 941 N N . PHE B 1 54 ? 10.060 29.319 26.289 1.00 12.25 946 PHE B N 1
ATOM 942 C CA . PHE B 1 54 ? 11.441 29.405 25.811 1.00 11.95 946 PHE B CA 1
ATOM 943 C C . PHE B 1 54 ? 12.356 29.644 27.003 1.00 11.93 946 PHE B C 1
ATOM 944 O O . PHE B 1 54 ? 11.908 30.129 28.039 1.00 11.99 946 PHE B O 1
ATOM 952 N N . PRO B 1 55 ? 13.646 29.299 26.861 1.00 11.98 947 PRO B N 1
ATOM 953 C CA . PRO B 1 55 ? 14.587 29.529 27.961 1.00 12.25 947 PRO B CA 1
ATOM 954 C C . PRO B 1 55 ? 14.943 31.008 28.040 1.00 11.91 947 PRO B C 1
ATOM 955 O O . PRO B 1 55 ? 15.277 31.625 27.016 1.00 12.01 947 PRO B O 1
ATOM 959 N N . LYS B 1 56 ? 14.863 31.574 29.241 1.00 12.05 948 LYS B N 1
ATOM 960 C CA . LYS B 1 56 ? 15.090 33.013 29.420 1.00 12.33 948 LYS B CA 1
ATOM 961 C C . LYS B 1 56 ? 16.505 33.449 29.017 1.00 11.95 948 LYS B C 1
ATOM 962 O O . LYS B 1 56 ? 16.722 34.613 28.682 1.00 12.51 948 LYS B O 1
ATOM 968 N N . SER B 1 57 ? 17.455 32.516 29.037 1.00 12.40 949 SER B N 1
ATOM 969 C CA . SER B 1 57 ? 18.839 32.841 28.656 1.00 12.78 949 SER B CA 1
ATOM 970 C C .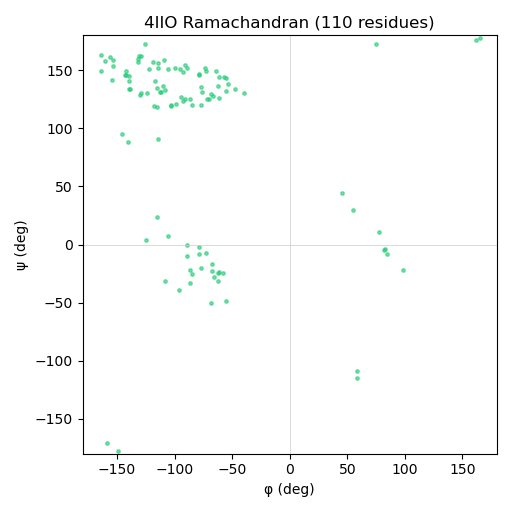 SER B 1 57 ? 18.946 33.405 27.242 1.00 12.95 949 SER B C 1
ATOM 971 O O . SER B 1 57 ? 19.885 34.150 26.927 1.00 13.42 949 SER B O 1
ATOM 974 N N . TYR B 1 58 ? 17.973 33.076 26.400 1.00 12.58 950 TYR B N 1
ATOM 975 C CA . TYR B 1 58 ? 17.986 33.495 24.992 1.00 12.91 950 TYR B CA 1
ATOM 976 C C . TYR B 1 58 ? 17.555 34.948 24.756 1.00 12.82 950 TYR B C 1
ATOM 977 O O . TYR B 1 58 ? 17.673 35.456 23.640 1.00 12.49 950 TYR B O 1
ATOM 986 N N . VAL B 1 59 ? 17.056 35.619 25.793 1.00 12.82 951 VAL B N 1
ATOM 987 C CA . VAL B 1 59 ? 16.528 36.978 25.616 1.00 13.68 951 VAL B CA 1
ATOM 988 C C . VAL B 1 59 ? 17.077 37.960 26.638 1.00 14.56 951 VAL B C 1
ATOM 989 O O . VAL B 1 59 ? 17.609 37.554 27.665 1.00 14.71 951 VAL B O 1
ATOM 993 N N . LYS B 1 60 ? 16.948 39.251 26.340 1.00 15.63 952 LYS B N 1
ATOM 994 C CA . LYS B 1 60 ? 17.272 40.305 27.300 1.00 17.86 952 LYS B CA 1
ATOM 995 C C . LYS B 1 60 ? 16.110 41.275 27.397 1.00 17.71 952 LYS B C 1
ATOM 996 O O . LYS B 1 60 ? 15.596 41.738 26.371 1.00 17.51 952 LYS B O 1
ATOM 1001 N N . ILE B 1 61 ? 15.686 41.574 28.625 1.00 18.63 953 ILE B N 1
ATOM 1002 C CA A ILE B 1 61 ? 14.610 42.539 28.850 0.70 19.44 953 ILE B CA 1
ATOM 1003 C CA B ILE B 1 61 ? 14.602 42.535 28.843 0.30 19.46 953 ILE B CA 1
ATOM 1004 C C . ILE B 1 61 ? 14.957 43.901 28.250 1.00 20.34 953 ILE B C 1
ATOM 1005 O O . ILE B 1 61 ? 16.081 44.387 28.406 1.00 20.09 953 ILE B O 1
ATOM 1014 N N . ILE B 1 62 ? 13.989 44.492 27.551 1.00 21.81 954 ILE B N 1
ATOM 1015 C CA A ILE B 1 62 ? 14.090 45.856 27.033 0.70 23.73 954 ILE B CA 1
ATOM 1016 C CA B ILE B 1 62 ? 14.114 45.854 27.050 0.30 24.09 954 ILE B CA 1
ATOM 1017 C C . ILE B 1 62 ? 13.433 46.798 28.044 1.00 25.97 954 ILE B C 1
ATOM 1018 O O . ILE B 1 62 ? 12.223 46.717 28.259 1.00 27.35 954 ILE B O 1
ATOM 1027 N N . PRO B 1 63 ? 14.219 47.701 28.666 1.00 28.93 955 PRO B N 1
ATOM 1028 C CA . PRO B 1 63 ? 13.615 48.565 29.688 1.00 31.64 955 PRO B CA 1
ATOM 1029 C C . PRO B 1 63 ? 12.839 49.762 29.120 1.00 33.02 955 PRO B C 1
ATOM 1030 O O . PRO B 1 63 ? 12.716 49.907 27.899 1.00 34.12 955 PRO B O 1
ATOM 1040 N N . TRP C 2 2 ? -5.247 33.795 27.984 1.00 13.22 2 TRP C N 1
ATOM 1041 C CA . TRP C 2 2 ? -3.960 33.158 27.715 1.00 14.02 2 TRP C CA 1
ATOM 1042 C C . TRP C 2 2 ? -3.606 32.083 28.740 1.00 14.97 2 TRP C C 1
ATOM 1043 O O . TRP C 2 2 ? -2.976 31.081 28.403 1.00 14.88 2 TRP C O 1
ATOM 1054 N N . ARG C 2 3 ? -4.021 32.291 29.988 1.00 16.17 3 ARG C N 1
ATOM 1055 C CA . ARG C 2 3 ? -3.764 31.323 31.057 1.00 16.88 3 ARG C CA 1
ATOM 1056 C C . ARG C 2 3 ? -4.628 30.066 30.921 1.00 17.31 3 ARG C C 1
ATOM 1057 O O . ARG C 2 3 ? -4.440 29.098 31.656 1.00 17.86 3 ARG C O 1
ATOM 1065 N N . GLY C 2 4 ? -5.569 30.092 29.976 1.00 17.42 4 GLY C N 1
ATOM 1066 C CA . GLY C 2 4 ? -6.393 28.926 29.647 1.00 17.44 4 GLY C CA 1
ATOM 1067 C C . GLY C 2 4 ? -6.003 28.270 28.335 1.00 17.30 4 GLY C C 1
ATOM 1068 O O . GLY C 2 4 ? -6.692 27.357 27.839 1.00 17.85 4 GLY C O 1
ATOM 1069 N N . SER C 2 5 ? -4.902 28.717 27.741 1.00 16.40 5 SER C N 1
ATOM 1070 C CA . SER C 2 5 ? -4.445 28.081 26.512 1.00 16.32 5 SER C CA 1
ATOM 1071 C C . SER C 2 5 ? -3.717 26.782 26.866 1.00 16.56 5 SER C C 1
ATOM 1072 O O . SER C 2 5 ? -3.045 26.700 27.907 1.00 16.54 5 SER C O 1
ATOM 1075 N N . LEU C 2 6 ? -3.846 25.774 26.008 1.00 17.03 6 LEU C N 1
ATOM 1076 C CA A LEU C 2 6 ? -3.173 24.497 26.241 0.50 17.24 6 LEU C CA 1
ATOM 1077 C CA B LEU C 2 6 ? -3.172 24.496 26.225 0.50 17.18 6 LEU C CA 1
ATOM 1078 C C . LEU C 2 6 ? -1.657 24.673 26.242 1.00 17.07 6 LEU C C 1
ATOM 1079 O O . LEU C 2 6 ? -0.963 24.017 27.016 1.00 16.73 6 LEU C O 1
ATOM 1088 N N . SER C 2 7 ? -1.163 25.569 25.379 1.00 16.89 7 SER C N 1
ATOM 1089 C CA . SER C 2 7 ? 0.265 25.884 25.275 1.00 17.02 7 SER C CA 1
ATOM 1090 C C . SER C 2 7 ? 0.807 26.306 26.628 1.00 16.45 7 SER C C 1
ATOM 1091 O O . SER C 2 7 ? 1.842 25.796 27.075 1.00 16.51 7 SER C O 1
ATOM 1094 N N . TYR C 2 8 ? 0.093 27.221 27.289 1.00 15.67 8 TYR C N 1
ATOM 1095 C CA . TYR C 2 8 ? 0.503 27.673 28.613 1.00 15.60 8 TYR C CA 1
ATOM 1096 C C . TYR C 2 8 ? 0.348 26.565 29.671 1.00 16.16 8 TYR C C 1
ATOM 1097 O O . TYR C 2 8 ? 1.274 26.286 30.439 1.00 15.93 8 TYR C O 1
ATOM 1106 N N . LEU C 2 9 ? -0.827 25.939 29.714 1.00 16.12 9 LEU C N 1
ATOM 1107 C CA . LEU C 2 9 ? -1.146 24.987 30.780 1.00 17.11 9 LEU C CA 1
ATOM 1108 C C . LEU C 2 9 ? -0.214 23.772 30.786 1.00 18.11 9 LEU C C 1
ATOM 1109 O O . LEU C 2 9 ? 0.076 23.215 31.856 1.00 17.99 9 LEU C O 1
ATOM 1114 N N . LYS C 2 10 ? 0.263 23.388 29.601 1.00 18.85 10 LYS C N 1
ATOM 1115 C CA . LYS C 2 10 ? 1.139 22.214 29.437 1.00 20.18 10 LYS C CA 1
ATOM 1116 C C . LYS C 2 10 ? 2.499 22.422 30.118 1.00 20.22 10 LYS C C 1
ATOM 1117 O O . LYS C 2 10 ? 3.142 21.456 30.544 1.00 19.39 10 LYS C O 1
ATOM 1123 N N . GLY C 2 11 ? 2.923 23.684 30.221 1.00 19.56 11 GLY C N 1
ATOM 1124 C CA . GLY C 2 11 ? 4.212 24.033 30.826 1.00 20.23 11 GLY C CA 1
ATOM 1125 C C . GLY C 2 11 ? 5.383 23.716 29.902 1.00 20.49 11 GLY C C 1
ATOM 1126 O O . GLY C 2 11 ? 5.200 23.102 28.847 1.00 19.00 11 GLY C O 1
ATOM 1127 N N . PRO C 2 12 ? 6.604 24.137 30.291 1.00 20.47 12 PRO C N 1
ATOM 1128 C CA . PRO C 2 12 ? 7.764 24.032 29.398 1.00 21.25 12 PRO C CA 1
ATOM 1129 C C . PRO C 2 12 ? 8.392 22.636 29.254 1.00 22.91 12 PRO C C 1
ATOM 1130 O O . PRO C 2 12 ? 9.102 22.389 28.273 1.00 22.24 12 PRO C O 1
ATOM 1134 N N . LEU C 2 13 ? 8.143 21.742 30.213 1.00 26.05 13 LEU C N 1
ATOM 1135 C CA . LEU C 2 13 ? 8.801 20.418 30.226 1.00 30.63 13 LEU C CA 1
ATOM 1136 C C . LEU C 2 13 ? 8.006 19.302 29.548 1.00 33.36 13 LEU C C 1
ATOM 1137 O O . LEU C 2 13 ? 8.587 18.422 28.902 1.00 34.72 13 LEU C O 1
#

InterPro domains:
  IPR000008 C2 domain [PF00168] (1569-1663)
  IPR000008 C2 domain [PS50004] (1552-1668)
  IPR000008 C2 domain [SM00239] (1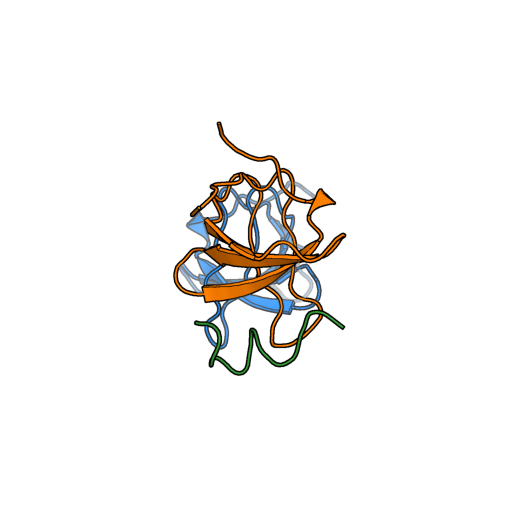570-1667)
  IPR000219 Dbl homology domain [PF00621] (1214-1393)
  IPR000219 Dbl homology domain [PS50010] (1209-1395)
  IPR000219 Dbl homology domain [SM00325] (1213-1394)
  IPR000219 Dbl homology domain [cd00160] (1210-1393)
  IPR000261 EH domain [PF12763] (19-94)
  IPR000261 EH domain [PF12763] (247-330)
  IPR000261 EH domain [PS50031] (22-110)
  IPR000261 EH domain [PS50031] (244-333)
  IPR000261 EH domain [SM00027] (15-109)
  IPR000261 EH domain [SM00027] (237-332)
  IPR000261 EH domain [cd00052] (27-91)
  IPR000261 EH domain [cd00052] (248-314)
  IPR001452 SH3 domain [PF00018] (987-1031)
  IPR001452 SH3 domain [PF00018] (1063-1109)
  IPR001452 SH3 domain [PF07653] (903-954)
  IPR001452 SH3 domain [PF14604] (764-814)
  IPR001452 SH3 domain [PF14604] (1134-1182)

GO terms:
  GO:0005813 centrosome (C, IDA)
  GO:0005829 cytosol (C, TAS)
  GO:0005515 protein binding (F, IPI)
  GO:1903861 positive regulation of dendrite extension (P, IDA)
  GO:0070062 extracellular exosome (C, HDA)

Secondary structure (DSSP, 8-state):
-PPTT--EEEEESS-B----TTBPPB-TT-EEEEEEEETTEEEEEETTEEEEEEGGGEEEEP-/--EEEEESS-B--SSTTB--B-TT-EEEEEEEETTEEEEEETTEEEEEEGGGEEE--/-TTSHHHHH---